Protein AF-A0A3D0WVC1-F1 (afdb_monomer_lite)

Radi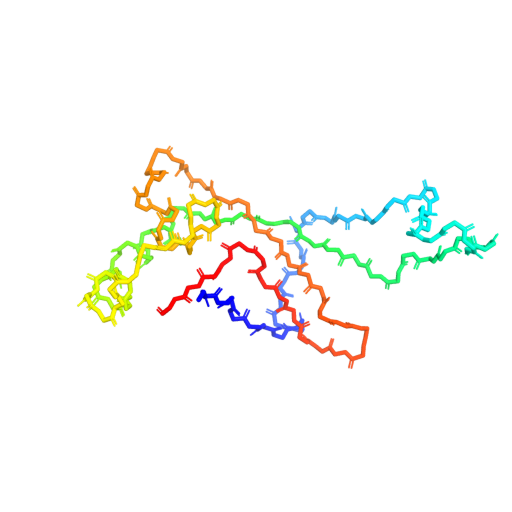us of gyration: 17.33 Å; chains: 1; bounding box: 42×29×49 Å

Structure (mmCIF, N/CA/C/O backbone):
data_AF-A0A3D0WVC1-F1
#
_entry.id   AF-A0A3D0WVC1-F1
#
loop_
_atom_site.group_PDB
_atom_site.id
_atom_site.type_symbol
_atom_site.label_atom_id
_atom_site.label_alt_id
_atom_site.label_comp_id
_atom_site.label_asym_id
_atom_site.label_entity_id
_atom_site.label_seq_id
_atom_site.pdbx_PDB_ins_code
_atom_site.Cartn_x
_atom_site.Cartn_y
_atom_site.Cartn_z
_atom_site.occupancy
_atom_site.B_iso_or_equiv
_atom_site.auth_seq_id
_atom_site.auth_comp_id
_atom_site.auth_asym_id
_atom_site.auth_atom_id
_atom_site.pdbx_PDB_model_num
ATOM 1 N N . THR A 1 1 ? 6.982 1.274 14.457 1.00 67.62 1 THR A N 1
ATOM 2 C CA . THR A 1 1 ? 6.136 1.758 13.341 1.00 67.62 1 THR A CA 1
ATOM 3 C C . THR A 1 1 ? 5.252 0.611 12.894 1.00 67.62 1 THR A C 1
ATOM 5 O O . THR A 1 1 ? 5.746 -0.503 12.822 1.00 67.62 1 THR A O 1
ATOM 8 N N . GLY A 1 2 ? 3.952 0.845 12.687 1.00 76.81 2 GLY A N 1
ATOM 9 C CA . GLY A 1 2 ? 3.019 -0.210 12.267 1.00 76.81 2 GLY A CA 1
ATOM 10 C C . GLY A 1 2 ? 3.137 -0.521 10.774 1.00 76.81 2 GLY A C 1
ATOM 11 O O . GLY A 1 2 ? 3.458 0.362 9.976 1.00 76.81 2 GLY A O 1
ATOM 12 N N . THR A 1 3 ? 2.853 -1.762 10.395 1.00 88.56 3 THR A N 1
ATOM 13 C CA . THR A 1 3 ? 2.804 -2.226 9.002 1.00 88.56 3 THR A CA 1
ATOM 14 C C . THR A 1 3 ? 1.399 -2.775 8.731 1.00 88.56 3 THR A C 1
ATOM 16 O O . THR A 1 3 ? 0.797 -3.334 9.647 1.00 88.56 3 THR A O 1
ATOM 19 N N . PRO A 1 4 ? 0.813 -2.580 7.539 1.00 92.50 4 PRO A N 1
ATOM 20 C CA . PRO A 1 4 ? -0.478 -3.167 7.223 1.00 92.50 4 PRO A CA 1
ATOM 21 C C . PRO A 1 4 ? -0.352 -4.686 7.089 1.00 92.50 4 PRO A C 1
ATOM 23 O O . PRO A 1 4 ? 0.725 -5.235 6.825 1.00 92.50 4 PRO A O 1
ATOM 26 N N . ALA A 1 5 ? -1.481 -5.370 7.237 1.00 92.81 5 ALA A N 1
ATOM 27 C CA . ALA A 1 5 ? -1.574 -6.773 6.874 1.00 92.81 5 ALA A CA 1
ATOM 28 C C . ALA A 1 5 ? -1.303 -6.964 5.371 1.00 92.81 5 ALA A C 1
ATOM 30 O O . ALA A 1 5 ? -1.578 -6.076 4.557 1.00 92.81 5 ALA A O 1
ATOM 31 N N . ARG A 1 6 ? -0.769 -8.136 5.019 1.00 97.19 6 ARG A N 1
ATOM 32 C CA . ARG A 1 6 ? -0.703 -8.608 3.633 1.00 97.19 6 ARG A CA 1
ATOM 33 C C . ARG A 1 6 ? -1.928 -9.473 3.389 1.00 97.19 6 ARG A C 1
ATOM 35 O O . ARG A 1 6 ? -2.363 -10.188 4.292 1.00 97.19 6 ARG A O 1
ATOM 42 N N . VAL A 1 7 ? -2.485 -9.390 2.190 1.00 97.81 7 VAL A N 1
ATOM 43 C CA . VAL A 1 7 ? -3.644 -10.190 1.778 1.00 97.81 7 VAL A CA 1
ATOM 44 C C . VAL A 1 7 ? -3.327 -10.943 0.494 1.00 97.81 7 VAL A C 1
ATOM 46 O O . VAL A 1 7 ? -2.438 -10.541 -0.255 1.00 97.81 7 VAL A O 1
ATOM 49 N N . LEU A 1 8 ? -4.051 -12.031 0.242 1.00 98.50 8 LEU A N 1
ATOM 50 C CA . LEU A 1 8 ? -3.893 -12.813 -0.981 1.00 98.50 8 LEU A CA 1
ATOM 51 C C . LEU A 1 8 ? -4.561 -12.093 -2.153 1.00 98.50 8 LEU A C 1
ATOM 53 O O . LEU A 1 8 ? -5.730 -11.717 -2.058 1.00 98.50 8 LEU A O 1
ATOM 57 N N . ARG A 1 9 ? -3.856 -11.951 -3.273 1.00 98.00 9 ARG A N 1
ATOM 58 C CA . ARG A 1 9 ? -4.353 -11.357 -4.519 1.00 98.00 9 ARG A CA 1
ATOM 59 C C . ARG A 1 9 ? -5.641 -12.030 -4.979 1.00 98.00 9 ARG A C 1
ATOM 61 O O . ARG A 1 9 ? -6.608 -11.335 -5.270 1.00 98.00 9 ARG A O 1
ATOM 68 N N . SER A 1 10 ? -5.682 -13.359 -4.966 1.00 98.00 10 SER A N 1
ATOM 69 C CA . SER A 1 10 ? -6.866 -14.167 -5.292 1.00 98.00 10 SER A CA 1
ATOM 70 C C . SER A 1 10 ? -8.092 -13.911 -4.406 1.00 98.00 10 SER A C 1
ATOM 72 O O . SER A 1 10 ? -9.205 -14.232 -4.811 1.00 98.00 10 SER A O 1
ATOM 74 N N . SER A 1 11 ? -7.922 -13.321 -3.218 1.00 98.12 11 SER A N 1
ATOM 75 C CA . SER A 1 11 ? -9.034 -12.980 -2.315 1.00 98.12 11 SER A CA 1
ATOM 76 C C . SER A 1 11 ? -9.626 -11.585 -2.548 1.00 98.12 11 SER A C 1
ATOM 78 O O . SER A 1 11 ? -10.598 -11.210 -1.891 1.00 98.12 11 SER A O 1
ATOM 80 N N . ILE A 1 12 ? -9.053 -10.800 -3.464 1.00 97.75 12 ILE A N 1
ATOM 81 C CA . ILE A 1 12 ? -9.489 -9.433 -3.754 1.00 97.75 12 ILE A CA 1
ATOM 82 C C . ILE A 1 12 ? -10.437 -9.442 -4.951 1.00 97.75 12 ILE A C 1
ATOM 84 O O . ILE A 1 12 ? -10.096 -9.935 -6.023 1.00 97.75 12 ILE A O 1
ATOM 88 N N . ASN A 1 13 ? -11.608 -8.822 -4.789 1.00 97.81 13 ASN A N 1
ATOM 89 C CA . ASN A 1 13 ? -12.417 -8.430 -5.935 1.00 97.81 13 ASN A CA 1
ATOM 90 C C . ASN A 1 13 ? -11.860 -7.124 -6.523 1.00 97.81 13 ASN A C 1
ATOM 92 O O . ASN A 1 13 ? -11.884 -6.087 -5.857 1.00 97.81 13 ASN A O 1
ATOM 96 N N . PHE A 1 14 ? -11.353 -7.187 -7.754 1.00 97.06 14 PHE A N 1
ATOM 97 C CA . PHE A 1 14 ? -10.804 -6.030 -8.464 1.00 97.06 14 PHE A CA 1
AT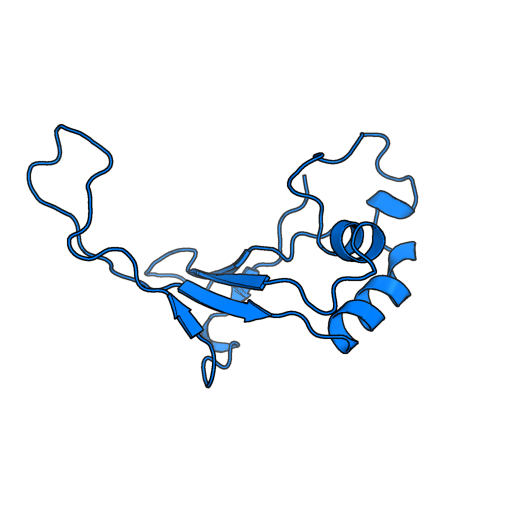OM 98 C C . PHE A 1 14 ? -11.864 -5.237 -9.243 1.00 97.06 14 PHE A C 1
ATOM 100 O O . PHE A 1 14 ? -11.567 -4.141 -9.724 1.00 97.06 14 PHE A O 1
ATOM 107 N N . ASP A 1 15 ? -13.096 -5.741 -9.337 1.00 97.06 15 ASP A N 1
ATOM 108 C CA . ASP A 1 15 ? -14.176 -5.076 -10.059 1.00 97.06 15 ASP A CA 1
ATOM 109 C C . ASP A 1 15 ? -14.495 -3.713 -9.438 1.00 97.06 15 ASP A C 1
ATOM 111 O O . ASP A 1 15 ? -14.747 -3.576 -8.239 1.00 97.06 15 ASP A O 1
ATOM 115 N N . GLY A 1 16 ? -14.486 -2.677 -10.278 1.00 93.19 16 GLY A N 1
ATOM 116 C CA . GLY A 1 16 ? -14.771 -1.303 -9.865 1.00 93.19 16 GLY A CA 1
ATOM 117 C C . GLY A 1 16 ? -13.638 -0.607 -9.103 1.00 93.19 16 GLY A C 1
ATOM 118 O O . GLY A 1 16 ? -13.805 0.553 -8.720 1.00 93.19 16 GLY A O 1
ATOM 119 N N . LEU A 1 17 ? -12.486 -1.257 -8.901 1.00 97.31 17 LEU A N 1
ATOM 120 C CA . LEU A 1 17 ? -11.302 -0.580 -8.378 1.00 97.31 17 LEU A CA 1
ATOM 121 C C . LEU A 1 17 ? -10.678 0.319 -9.446 1.00 97.31 17 LEU A C 1
ATOM 123 O O . LEU A 1 17 ? -10.613 -0.029 -10.625 1.00 97.31 17 LEU A O 1
ATOM 127 N N . GLN A 1 18 ? -10.172 1.479 -9.026 1.00 97.88 18 GLN A N 1
ATOM 128 C CA . GLN A 1 18 ? -9.455 2.364 -9.934 1.00 97.88 18 GLN A CA 1
ATOM 129 C C . GLN A 1 18 ? -8.047 1.812 -10.164 1.00 97.88 18 GLN A C 1
ATOM 131 O O . GLN A 1 18 ? -7.245 1.753 -9.233 1.00 97.88 18 GLN A O 1
ATOM 136 N N . VAL A 1 19 ? -7.731 1.445 -11.404 1.00 98.00 19 VAL A N 1
ATOM 137 C CA . VAL A 1 19 ? -6.379 1.019 -11.785 1.00 98.00 19 VAL A CA 1
ATOM 138 C C . VAL A 1 19 ? -5.448 2.231 -11.829 1.00 98.00 19 VAL A C 1
ATOM 140 O O . VAL A 1 19 ? -5.791 3.273 -12.391 1.00 98.00 19 VAL A O 1
ATOM 143 N N . GLN A 1 20 ? -4.261 2.088 -11.248 1.00 97.75 20 GLN A N 1
ATOM 144 C CA . GLN A 1 20 ? -3.177 3.056 -11.324 1.00 97.75 20 GLN A CA 1
ATOM 145 C C . GLN A 1 20 ? -2.001 2.436 -12.081 1.00 97.75 20 GLN A C 1
ATOM 147 O O . GLN A 1 20 ? -1.292 1.563 -11.573 1.00 97.75 20 GLN A O 1
ATOM 152 N N . HIS A 1 21 ? -1.814 2.898 -13.315 1.00 97.31 21 HIS A N 1
ATOM 153 C CA . HIS A 1 21 ? -0.666 2.543 -14.139 1.00 97.31 21 HIS A CA 1
ATOM 154 C C . HIS A 1 21 ? 0.561 3.362 -13.731 1.00 97.31 21 HIS A C 1
ATOM 156 O O . HIS A 1 21 ? 0.428 4.494 -13.266 1.00 97.31 21 HIS A O 1
ATOM 162 N N . GLY A 1 22 ? 1.747 2.777 -13.909 1.00 95.88 22 GLY A N 1
ATOM 163 C CA . GLY A 1 22 ? 2.991 3.542 -13.880 1.00 95.88 22 GLY A CA 1
ATOM 164 C C . GLY A 1 22 ? 3.136 4.415 -15.127 1.00 95.88 22 GLY A C 1
ATOM 165 O O . GLY A 1 22 ? 2.407 4.232 -16.105 1.00 95.88 22 GLY A O 1
ATOM 166 N N . ASP A 1 23 ? 4.101 5.329 -15.092 1.00 95.94 23 ASP A N 1
ATOM 167 C CA . ASP A 1 23 ? 4.366 6.259 -16.190 1.00 95.94 23 ASP A CA 1
ATOM 168 C C . ASP A 1 23 ? 4.788 5.534 -17.476 1.00 95.94 23 ASP A C 1
ATOM 170 O O . ASP A 1 23 ? 5.492 4.518 -17.433 1.00 95.94 23 ASP A O 1
ATOM 174 N N . ASP A 1 24 ? 4.368 6.081 -18.616 1.00 93.19 24 ASP A N 1
ATOM 175 C CA . ASP A 1 24 ? 4.759 5.632 -19.951 1.00 93.19 24 ASP A CA 1
ATOM 176 C C . ASP A 1 24 ? 5.165 6.855 -20.803 1.00 93.19 24 ASP A C 1
ATOM 178 O O . ASP A 1 24 ? 4.314 7.711 -21.069 1.00 93.19 24 ASP A O 1
ATOM 182 N N . PRO A 1 25 ? 6.449 6.992 -21.197 1.00 92.69 25 PRO A N 1
ATOM 183 C CA . PRO A 1 25 ? 7.545 6.042 -20.984 1.00 92.69 25 PRO A CA 1
ATOM 184 C C . PRO A 1 25 ? 8.034 5.989 -19.528 1.00 92.69 25 PRO A C 1
ATOM 186 O O . PRO A 1 25 ? 7.996 6.981 -18.802 1.00 92.69 25 PRO A O 1
ATOM 189 N N . VAL A 1 26 ? 8.560 4.830 -19.116 1.00 96.00 26 VAL A N 1
ATOM 190 C CA . VAL A 1 26 ? 9.179 4.660 -17.791 1.00 96.00 26 VAL A CA 1
ATOM 191 C C . VAL A 1 26 ? 10.425 5.537 -17.688 1.00 96.00 26 VAL A C 1
ATOM 193 O O . VAL A 1 26 ? 11.323 5.447 -18.524 1.00 96.00 26 VAL A O 1
ATOM 196 N N . VAL A 1 27 ? 10.522 6.338 -16.629 1.00 95.19 27 VAL A N 1
ATOM 197 C CA . VAL A 1 27 ? 11.728 7.118 -16.326 1.00 95.19 27 VAL A CA 1
ATOM 198 C C . VAL A 1 27 ? 12.659 6.278 -15.444 1.00 95.19 27 VAL A C 1
ATOM 200 O O . VAL A 1 27 ? 12.269 5.909 -14.332 1.00 95.19 27 VAL A O 1
ATOM 203 N N . PRO A 1 28 ? 13.881 5.940 -15.895 1.00 95.75 28 PRO A N 1
ATOM 204 C CA . PRO A 1 28 ? 14.834 5.234 -15.052 1.00 95.75 28 PRO A CA 1
ATOM 205 C C . PRO A 1 28 ? 15.251 6.061 -13.837 1.00 95.75 28 PRO A C 1
ATOM 207 O O . PRO A 1 28 ? 15.432 7.272 -13.923 1.00 95.75 28 PRO A O 1
ATOM 210 N N . PHE A 1 29 ? 15.482 5.386 -12.711 1.00 96.19 29 PHE A N 1
ATOM 211 C CA . PHE A 1 29 ? 16.023 6.032 -11.512 1.00 96.19 29 PHE A CA 1
ATOM 212 C C . PHE A 1 29 ? 17.509 6.403 -11.643 1.00 96.19 29 PHE A C 1
ATOM 214 O O . PHE A 1 29 ? 17.948 7.370 -11.026 1.00 96.19 29 PHE A O 1
ATOM 221 N N . SER A 1 30 ? 18.292 5.624 -12.399 1.00 96.81 30 SER A N 1
ATOM 222 C CA . SER A 1 30 ? 19.733 5.838 -12.578 1.00 96.81 30 SER A CA 1
ATOM 223 C C . SER A 1 30 ? 20.036 6.503 -13.919 1.00 96.81 30 SER A C 1
ATOM 225 O O . SER A 1 30 ? 19.487 6.099 -14.944 1.00 96.81 30 SER A O 1
ATOM 227 N N . TYR A 1 31 ? 20.979 7.450 -13.914 1.00 96.19 31 TYR A N 1
ATOM 228 C CA . TYR A 1 31 ? 21.506 8.093 -15.124 1.00 96.19 31 TYR A CA 1
ATOM 229 C C . TYR A 1 31 ? 22.230 7.118 -16.067 1.00 96.19 31 TYR A C 1
ATOM 231 O O . TYR A 1 31 ? 22.294 7.371 -17.266 1.00 96.19 31 TYR A O 1
ATOM 239 N N . ASP A 1 32 ? 22.723 5.988 -15.550 1.00 97.31 32 ASP A N 1
ATOM 240 C CA . ASP A 1 32 ? 23.459 4.986 -16.335 1.00 97.31 32 ASP A CA 1
ATOM 241 C C . ASP A 1 32 ? 22.535 3.970 -17.029 1.00 97.31 32 ASP A C 1
ATOM 243 O O . ASP A 1 32 ? 22.984 3.105 -17.784 1.00 97.31 32 ASP A O 1
ATOM 247 N N . THR A 1 33 ? 21.225 4.029 -16.771 1.00 96.62 33 THR A N 1
ATOM 248 C CA . THR A 1 33 ? 20.261 3.123 -17.404 1.00 96.62 33 THR A CA 1
ATOM 249 C C . THR A 1 33 ? 19.949 3.599 -18.819 1.00 96.62 33 THR A C 1
ATOM 251 O O . THR A 1 33 ? 19.152 4.509 -19.022 1.00 96.62 33 THR A O 1
ATOM 254 N N . LEU A 1 34 ? 20.571 2.952 -19.805 1.00 93.88 34 LEU A N 1
ATOM 255 C CA . LEU A 1 34 ? 20.477 3.341 -21.218 1.00 93.88 34 LEU A CA 1
ATOM 256 C C . LEU A 1 34 ? 19.129 3.008 -21.873 1.00 93.88 34 LEU A C 1
ATOM 258 O O . LEU A 1 34 ? 18.769 3.616 -22.877 1.00 93.88 34 LEU A O 1
ATOM 262 N N . GLN A 1 35 ? 18.401 2.025 -21.341 1.00 93.94 35 GLN A N 1
ATOM 263 C CA . GLN A 1 35 ? 17.100 1.607 -21.863 1.00 93.94 35 GLN A CA 1
ATOM 264 C C . GLN A 1 35 ? 16.052 1.651 -20.748 1.00 93.94 35 GLN A C 1
ATOM 266 O O . GLN A 1 35 ? 16.246 0.996 -19.720 1.00 93.94 35 GLN A O 1
ATOM 271 N N . PRO A 1 36 ? 14.943 2.388 -20.934 1.00 92.44 36 PRO A N 1
ATOM 272 C CA . PRO A 1 36 ? 13.820 2.369 -20.013 1.00 92.44 36 PRO A CA 1
ATOM 273 C C . PRO A 1 36 ? 13.328 0.959 -19.705 1.00 92.44 36 PRO A C 1
ATOM 275 O O . PRO A 1 36 ? 13.216 0.106 -20.587 1.00 92.44 36 PRO A O 1
ATOM 278 N N . GLY A 1 37 ? 12.998 0.732 -18.435 1.00 93.50 37 GLY A N 1
ATOM 279 C CA . GLY A 1 37 ? 12.283 -0.470 -18.032 1.00 93.50 37 GLY A CA 1
ATOM 280 C C . GLY A 1 37 ? 10.852 -0.491 -18.578 1.00 93.50 37 GLY A C 1
ATOM 281 O O . GLY A 1 37 ? 10.392 0.425 -19.256 1.00 93.50 37 GLY A O 1
ATOM 282 N N . ARG A 1 38 ? 10.111 -1.542 -18.227 1.00 95.06 38 ARG A N 1
ATOM 283 C CA . ARG A 1 38 ? 8.681 -1.660 -18.524 1.00 95.06 38 ARG A CA 1
ATOM 284 C C . ARG A 1 38 ? 7.900 -1.858 -17.234 1.00 95.06 38 ARG A C 1
ATOM 286 O O . ARG A 1 38 ? 8.304 -2.656 -16.389 1.00 95.06 38 ARG A O 1
ATOM 293 N N . ASN A 1 39 ? 6.743 -1.212 -17.122 1.00 95.50 39 ASN A N 1
ATOM 294 C CA . ASN A 1 39 ? 5.790 -1.486 -16.049 1.00 95.50 39 ASN A CA 1
ATOM 295 C C . ASN A 1 39 ? 5.231 -2.912 -16.201 1.00 95.50 39 ASN A C 1
ATOM 297 O O . ASN A 1 39 ? 4.583 -3.232 -17.199 1.00 95.50 39 ASN A O 1
ATOM 301 N N . ARG A 1 40 ? 5.516 -3.788 -15.227 1.00 96.06 40 ARG A N 1
ATOM 302 C CA . ARG A 1 40 ? 5.113 -5.214 -15.233 1.00 96.06 40 ARG A CA 1
ATOM 303 C C . ARG A 1 40 ? 3.916 -5.523 -14.333 1.00 96.06 40 ARG A C 1
ATOM 305 O O . ARG A 1 40 ? 3.410 -6.638 -14.365 1.00 96.06 40 ARG A O 1
ATOM 312 N N . ALA A 1 41 ? 3.479 -4.556 -13.537 1.00 96.50 41 ALA A N 1
ATOM 313 C CA . ALA A 1 41 ? 2.333 -4.670 -12.651 1.00 96.50 41 ALA A CA 1
ATOM 314 C C . ALA A 1 41 ? 1.651 -3.305 -12.500 1.00 96.50 41 ALA A C 1
ATOM 316 O O . ALA A 1 41 ? 2.218 -2.277 -12.872 1.00 96.50 41 ALA A O 1
ATOM 317 N N . VAL A 1 42 ? 0.436 -3.317 -11.958 1.00 97.62 42 VAL A N 1
ATOM 318 C CA . VAL A 1 42 ? -0.356 -2.118 -11.667 1.00 97.62 42 VAL A CA 1
ATOM 319 C C . VAL A 1 42 ? -0.757 -2.114 -10.200 1.00 97.62 42 VAL A C 1
ATOM 321 O O . VAL A 1 42 ? -0.901 -3.177 -9.586 1.00 97.62 42 VAL A O 1
ATOM 324 N N . CYS A 1 43 ? -0.953 -0.919 -9.660 1.00 98.19 43 CYS A N 1
ATOM 325 C CA . CYS A 1 43 ? -1.563 -0.729 -8.354 1.00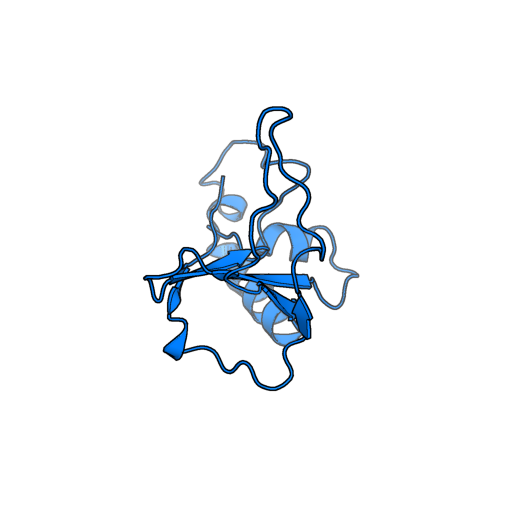 98.19 43 CYS A CA 1
ATOM 326 C C . CYS A 1 43 ? -3.057 -0.456 -8.526 1.00 98.19 43 CYS A C 1
ATOM 328 O O . CYS A 1 43 ? -3.520 -0.075 -9.604 1.00 98.19 43 CYS A O 1
ATOM 330 N N . TYR A 1 44 ? -3.813 -0.623 -7.449 1.00 98.44 44 TYR A N 1
ATOM 331 C CA . TYR A 1 44 ? -5.234 -0.291 -7.425 1.00 98.44 44 TYR A CA 1
ATOM 332 C C . TYR A 1 44 ? -5.507 0.702 -6.310 1.00 98.44 44 TYR A C 1
ATOM 334 O O . TYR A 1 44 ? -4.933 0.598 -5.227 1.00 98.44 44 TYR A O 1
ATOM 342 N N . VAL A 1 45 ? -6.407 1.645 -6.561 1.00 97.75 45 VAL A N 1
ATOM 343 C CA . VAL A 1 45 ? -6.839 2.639 -5.584 1.00 97.75 45 VAL A CA 1
ATOM 344 C C . VAL A 1 45 ? -8.257 2.319 -5.143 1.00 97.75 45 VAL A C 1
ATOM 346 O O . VAL A 1 45 ? -9.157 2.089 -5.953 1.00 97.75 45 VAL A O 1
ATOM 349 N N . THR A 1 46 ? -8.456 2.335 -3.832 1.00 96.69 46 THR A N 1
ATOM 350 C CA . THR A 1 46 ? -9.766 2.208 -3.203 1.00 96.69 46 THR A CA 1
ATOM 351 C C . THR A 1 46 ? -9.870 3.136 -1.996 1.00 96.69 46 THR A C 1
ATOM 353 O O . THR A 1 46 ? -8.976 3.939 -1.721 1.00 96.69 46 THR A O 1
ATOM 356 N N . TRP A 1 47 ? -10.992 3.078 -1.289 1.00 96.88 47 TRP A N 1
ATOM 357 C CA . TRP A 1 47 ? -11.302 3.984 -0.193 1.00 96.88 47 TRP A CA 1
ATOM 358 C C . TRP A 1 47 ? -11.900 3.229 0.984 1.00 96.88 47 TRP A C 1
ATOM 360 O O . TRP A 1 47 ? -12.708 2.319 0.809 1.00 96.88 47 TRP A O 1
ATOM 370 N N . THR A 1 48 ? -11.574 3.667 2.199 1.00 97.00 48 THR A N 1
ATOM 371 C CA . THR A 1 48 ? -12.371 3.290 3.373 1.00 97.00 48 THR A CA 1
ATOM 372 C C . THR A 1 48 ? -13.784 3.866 3.262 1.00 97.00 48 THR A C 1
ATOM 374 O O . THR A 1 48 ? -14.027 4.832 2.535 1.00 97.00 48 THR A O 1
ATOM 377 N N . ASN A 1 49 ? -14.712 3.346 4.059 1.00 96.06 49 ASN A N 1
ATOM 378 C CA . ASN A 1 49 ? -16.057 3.903 4.194 1.00 96.06 49 ASN A CA 1
ATOM 379 C C . ASN A 1 49 ? -16.413 4.148 5.674 1.00 96.06 49 ASN A C 1
ATOM 381 O O . ASN A 1 49 ? -15.608 3.891 6.576 1.00 96.06 49 ASN A O 1
ATOM 385 N N . GLU A 1 50 ? -17.618 4.667 5.920 1.00 96.31 50 GLU A N 1
ATOM 386 C CA . GLU A 1 50 ? -18.111 4.947 7.277 1.00 96.31 50 GLU A CA 1
ATOM 387 C C . GLU A 1 50 ? -18.174 3.684 8.145 1.00 96.31 50 GLU A C 1
ATOM 389 O O . GLU A 1 50 ? -17.901 3.738 9.342 1.00 96.31 50 GLU A O 1
ATOM 394 N N . GLU A 1 51 ? -18.457 2.527 7.542 1.00 97.38 51 GLU A N 1
ATOM 395 C CA . GLU A 1 51 ? -18.481 1.252 8.253 1.00 97.38 51 GLU A CA 1
ATOM 396 C C . GLU A 1 51 ? -17.076 0.842 8.714 1.00 97.38 51 GLU A C 1
ATOM 398 O O . GLU A 1 51 ? -16.881 0.509 9.884 1.00 97.38 51 GLU A O 1
ATOM 403 N N . THR A 1 52 ? -16.060 0.971 7.852 1.00 96.62 52 THR A N 1
ATOM 404 C CA . THR A 1 52 ? -14.651 0.776 8.228 1.00 96.62 52 THR A CA 1
ATOM 405 C C . THR A 1 52 ? -14.271 1.674 9.404 1.00 96.62 52 THR A C 1
ATOM 407 O O . THR A 1 52 ? -13.697 1.209 10.390 1.00 96.62 52 THR A O 1
ATOM 410 N N . LYS A 1 53 ? -14.624 2.963 9.330 1.00 95.75 53 LYS A N 1
ATOM 411 C CA . LYS A 1 53 ? -14.356 3.939 10.392 1.00 95.75 53 LYS A CA 1
ATOM 412 C C . LYS A 1 53 ? -15.044 3.550 11.697 1.00 95.75 53 LYS A C 1
ATOM 414 O O . LYS A 1 53 ? -14.400 3.551 12.744 1.00 95.75 53 LYS A O 1
ATOM 419 N N . ARG A 1 54 ? -16.319 3.161 11.645 1.00 96.12 54 ARG A N 1
ATOM 420 C CA . ARG A 1 54 ? -17.093 2.711 12.809 1.00 96.12 54 ARG A CA 1
ATOM 421 C C . ARG A 1 54 ? -16.452 1.495 13.478 1.00 96.12 54 ARG A C 1
ATOM 423 O O . ARG A 1 54 ? -16.302 1.492 14.699 1.00 96.12 54 ARG A O 1
ATOM 430 N N . ILE A 1 55 ? -16.051 0.489 12.698 1.00 96.50 55 ILE A N 1
ATOM 431 C CA . ILE A 1 55 ? -15.391 -0.727 13.199 1.00 96.50 55 ILE A CA 1
ATOM 432 C C . ILE A 1 55 ? -14.080 -0.377 13.908 1.00 96.50 55 ILE A C 1
ATOM 434 O O . ILE A 1 55 ? -13.855 -0.838 15.030 1.00 96.50 55 ILE A O 1
ATOM 438 N N . ILE A 1 56 ? -13.244 0.461 13.290 1.00 94.38 56 ILE A N 1
ATOM 439 C CA . ILE A 1 56 ? -11.961 0.890 13.861 1.00 94.38 56 ILE A CA 1
ATOM 440 C C . ILE A 1 56 ? -12.183 1.659 15.167 1.00 94.38 56 ILE A C 1
ATOM 442 O O . ILE A 1 56 ? -11.611 1.295 16.193 1.00 94.38 56 ILE A O 1
ATOM 446 N N . LEU A 1 57 ? -13.058 2.671 15.164 1.00 93.12 57 LEU A N 1
ATOM 447 C CA . LEU A 1 57 ? -13.329 3.499 16.344 1.00 93.12 57 LEU A CA 1
ATOM 448 C C . LEU A 1 57 ? -13.875 2.673 17.520 1.00 93.12 57 LEU A C 1
ATOM 450 O O . LEU A 1 57 ? -13.473 2.888 18.663 1.00 93.12 57 LEU A O 1
ATOM 454 N N . ARG A 1 58 ? -14.730 1.677 17.251 1.00 95.88 58 ARG A N 1
ATOM 455 C CA . ARG A 1 58 ? -15.267 0.766 18.278 1.00 95.88 58 ARG A CA 1
ATOM 456 C C . ARG A 1 58 ? -14.183 -0.087 18.944 1.00 95.88 58 ARG A C 1
ATOM 458 O O . ARG A 1 58 ? -14.325 -0.459 20.106 1.00 95.88 58 ARG A O 1
ATOM 465 N N . ASN A 1 59 ? -13.108 -0.393 18.221 1.00 94.44 59 ASN A N 1
ATOM 466 C CA . ASN A 1 59 ? -12.025 -1.266 18.673 1.00 94.44 59 ASN A CA 1
ATOM 467 C C . ASN A 1 59 ? -10.757 -0.505 19.094 1.00 94.44 59 ASN A C 1
ATOM 469 O O . ASN A 1 59 ? -9.746 -1.145 19.366 1.00 94.44 59 ASN A O 1
ATOM 473 N N . LEU A 1 60 ? -10.796 0.830 19.212 1.00 90.00 60 LEU A N 1
ATOM 474 C CA . LEU A 1 60 ? -9.629 1.635 19.615 1.00 90.00 60 LEU A CA 1
ATOM 475 C C . LEU A 1 60 ? -8.981 1.155 20.917 1.00 90.00 60 LEU A C 1
ATOM 477 O O . LEU A 1 60 ? -7.761 1.152 21.031 1.00 90.00 60 LEU A O 1
ATOM 481 N N . HIS A 1 61 ? -9.791 0.680 21.862 1.00 87.69 61 HIS A N 1
ATOM 482 C CA . HIS A 1 61 ? -9.350 0.129 23.145 1.00 87.69 61 HIS A CA 1
ATOM 483 C C . HIS A 1 61 ? -8.490 -1.144 23.035 1.00 87.69 61 HIS A C 1
ATOM 485 O O . HIS A 1 61 ? -8.007 -1.630 24.049 1.00 87.69 61 HIS A O 1
ATOM 491 N N . ARG A 1 62 ? -8.330 -1.723 21.840 1.00 86.56 62 ARG A N 1
ATOM 492 C CA . ARG A 1 62 ? -7.460 -2.883 21.587 1.00 86.56 62 ARG A CA 1
ATOM 493 C C . ARG A 1 62 ? -6.109 -2.487 20.998 1.00 86.56 62 ARG A C 1
ATOM 495 O O . ARG A 1 62 ? -5.185 -3.290 21.038 1.00 86.56 62 ARG A O 1
ATOM 502 N N . SER A 1 63 ? -5.996 -1.276 20.454 1.00 81.81 63 SER A N 1
ATOM 503 C CA . SER A 1 63 ? -4.771 -0.801 19.815 1.00 81.81 63 SER A CA 1
ATOM 504 C C . SER A 1 63 ? -3.719 -0.467 20.865 1.00 81.81 63 SER A C 1
ATOM 506 O O . SER A 1 63 ? -3.969 0.335 21.768 1.00 81.81 63 SER A O 1
ATOM 508 N N . GLN A 1 64 ? -2.515 -1.023 20.712 1.00 74.38 64 GLN A N 1
ATOM 509 C CA . GLN A 1 64 ? -1.397 -0.784 21.635 1.00 74.38 64 GLN A CA 1
ATOM 510 C C . GLN A 1 64 ? -0.998 0.696 21.731 1.00 74.38 64 GLN A C 1
ATOM 512 O O . GLN A 1 64 ? -0.489 1.140 22.762 1.00 74.38 64 GLN A O 1
ATOM 517 N N . LEU A 1 65 ? -1.271 1.472 20.677 1.00 71.62 65 LEU A N 1
ATOM 518 C CA . LEU A 1 65 ? -1.068 2.922 20.651 1.00 71.62 65 LEU A CA 1
ATOM 519 C C . LEU A 1 65 ? -2.008 3.677 21.599 1.00 71.62 65 LEU A C 1
ATOM 521 O O . LEU A 1 65 ? -1.659 4.759 22.060 1.00 71.62 65 LEU A O 1
ATOM 525 N N . TYR A 1 66 ? -3.189 3.126 21.886 1.00 72.06 66 TYR A N 1
ATOM 526 C CA . TYR A 1 66 ? -4.220 3.768 22.706 1.00 72.06 66 TYR A CA 1
ATOM 527 C C . TYR A 1 66 ? -4.381 3.133 24.089 1.00 72.06 66 TYR A C 1
ATOM 529 O O . TYR A 1 66 ? -4.919 3.775 24.987 1.00 72.06 66 TYR A O 1
ATOM 537 N N . THR A 1 67 ? -3.889 1.909 24.294 1.00 67.38 67 THR A N 1
ATOM 538 C CA . THR A 1 67 ? -3.895 1.226 25.600 1.00 67.38 67 THR A CA 1
ATOM 539 C C . THR A 1 67 ? -2.674 1.537 26.468 1.00 67.38 67 THR A C 1
ATOM 541 O O . THR A 1 67 ? -2.555 0.999 27.565 1.00 67.38 67 THR A O 1
ATOM 544 N N . GLY A 1 68 ? -1.767 2.405 26.009 1.00 62.62 68 GLY A N 1
ATOM 545 C CA . GLY A 1 68 ? -0.574 2.803 26.765 1.00 62.62 68 GLY A CA 1
ATOM 546 C C . GLY A 1 68 ? 0.584 1.800 26.711 1.00 62.62 68 GLY A C 1
ATOM 547 O O . GLY A 1 68 ? 1.569 1.980 27.420 1.00 62.62 68 GLY A O 1
ATOM 548 N N . GLY A 1 69 ? 0.504 0.770 25.857 1.00 60.34 69 GLY A N 1
ATOM 549 C CA . GLY A 1 69 ? 1.591 -0.197 25.647 1.00 60.34 69 GLY A CA 1
ATOM 550 C C . GLY A 1 69 ? 2.796 0.375 24.888 1.00 60.34 69 GLY A C 1
ATOM 551 O O . GLY A 1 69 ? 3.878 -0.206 24.919 1.00 60.34 69 GLY A O 1
ATOM 552 N N . ILE A 1 70 ? 2.630 1.523 24.224 1.00 61.84 70 ILE A N 1
ATOM 553 C CA . ILE A 1 70 ? 3.681 2.222 23.478 1.00 61.84 70 ILE A CA 1
ATOM 554 C C . ILE A 1 70 ? 3.822 3.641 24.042 1.00 61.84 70 ILE A C 1
ATOM 556 O O . ILE A 1 70 ? 2.913 4.457 23.925 1.00 61.84 70 ILE A O 1
ATOM 560 N N . THR A 1 71 ? 4.980 3.952 24.628 1.00 55.81 71 THR A N 1
ATOM 561 C CA . THR A 1 71 ? 5.290 5.252 25.262 1.00 55.81 71 THR A CA 1
ATOM 562 C C . THR A 1 71 ? 5.985 6.255 24.328 1.00 55.81 71 THR A C 1
ATOM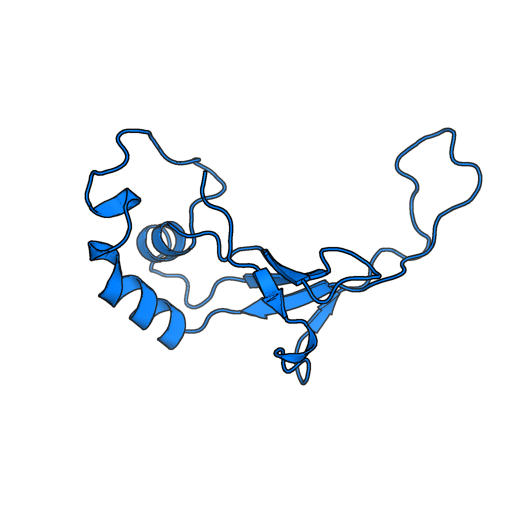 564 O O . THR A 1 71 ? 6.407 7.326 24.760 1.00 55.81 71 THR A O 1
ATOM 567 N N . GLY A 1 72 ? 6.101 5.942 23.034 1.00 61.50 72 GLY A N 1
ATOM 568 C CA . GLY A 1 72 ? 6.729 6.805 22.029 1.00 61.50 72 GLY A CA 1
ATOM 569 C C . GLY A 1 72 ? 5.728 7.658 21.245 1.00 61.50 72 GLY A C 1
ATOM 570 O O . GLY A 1 72 ? 4.651 7.190 20.880 1.00 61.50 72 GLY A O 1
ATOM 571 N N . ILE A 1 73 ? 6.109 8.898 20.913 1.00 62.09 73 ILE A N 1
ATOM 572 C CA . ILE A 1 73 ? 5.339 9.744 19.989 1.00 62.09 73 ILE A CA 1
ATOM 573 C C . ILE A 1 73 ? 5.349 9.068 18.612 1.00 62.09 73 ILE A C 1
ATOM 575 O O . ILE A 1 73 ? 6.397 8.949 17.976 1.00 62.09 73 ILE A O 1
ATOM 579 N N . GLY A 1 74 ? 4.181 8.612 18.154 1.00 61.38 74 GLY A N 1
ATOM 580 C CA . GLY A 1 74 ? 4.026 8.021 16.826 1.00 61.38 74 GLY A CA 1
ATOM 581 C C . GLY A 1 74 ? 4.471 8.974 15.702 1.00 61.38 74 GLY A C 1
ATOM 582 O O . GLY A 1 74 ? 4.523 10.193 15.891 1.00 61.38 74 GLY A O 1
ATOM 583 N N . PRO A 1 75 ? 4.794 8.453 14.505 1.00 63.53 75 PRO A N 1
ATOM 584 C CA . PRO A 1 75 ? 5.226 9.277 13.379 1.00 63.53 75 PRO A CA 1
ATOM 585 C C . PRO A 1 75 ? 4.210 10.390 13.076 1.00 63.53 75 PRO A C 1
ATOM 587 O O . PRO A 1 75 ? 3.033 10.130 12.831 1.00 63.53 75 PRO A O 1
ATOM 590 N N . ARG A 1 76 ? 4.680 11.648 13.053 1.00 63.25 76 ARG A N 1
ATOM 591 C CA . ARG A 1 76 ? 3.829 12.844 12.869 1.00 63.25 76 ARG A CA 1
ATOM 592 C C . ARG A 1 76 ? 3.022 12.839 11.565 1.00 63.25 76 ARG A C 1
ATOM 594 O O . ARG A 1 76 ? 1.930 13.415 11.543 1.00 63.25 76 ARG A O 1
ATOM 601 N N . TYR A 1 77 ? 3.567 12.220 10.513 1.00 62.41 77 TYR A N 1
ATOM 602 C CA . TYR A 1 77 ? 3.109 12.369 9.124 1.00 62.41 77 TYR A CA 1
ATOM 603 C C . TYR A 1 77 ? 2.536 11.090 8.495 1.00 62.41 77 TYR A C 1
ATOM 605 O O . TYR A 1 77 ? 1.703 11.188 7.601 1.00 62.41 77 TYR A O 1
ATOM 613 N N . CYS A 1 78 ? 2.904 9.903 8.992 1.00 62.78 78 CYS A N 1
ATOM 614 C CA . CYS A 1 78 ? 2.323 8.621 8.566 1.00 62.78 78 CYS A CA 1
ATOM 615 C C . CYS A 1 78 ? 1.714 7.860 9.758 1.00 62.78 78 CYS A C 1
ATOM 617 O O . CYS A 1 78 ? 2.236 6.816 10.152 1.00 62.78 78 CYS A O 1
ATOM 619 N N . PRO A 1 79 ? 0.639 8.393 10.370 1.00 75.00 79 PRO A N 1
ATOM 620 C CA . PRO A 1 79 ? -0.052 7.709 11.456 1.00 75.00 79 PRO A CA 1
ATOM 621 C C . PRO A 1 79 ? -0.715 6.415 10.969 1.00 75.00 79 PRO A C 1
ATOM 623 O O . PRO A 1 79 ? -1.095 6.308 9.797 1.00 75.00 79 PRO A O 1
ATOM 626 N N . SER A 1 80 ? -0.888 5.460 11.885 1.00 89.44 80 SER A N 1
ATOM 627 C CA . SER A 1 80 ? -1.711 4.272 11.652 1.00 89.44 80 SER A CA 1
ATOM 628 C C . SER A 1 80 ? -3.150 4.658 11.307 1.00 89.44 80 SER A C 1
ATOM 630 O O . SER A 1 80 ? -3.588 5.788 11.560 1.00 89.44 80 SER A O 1
ATOM 632 N N . ILE A 1 81 ? -3.894 3.741 10.690 1.00 92.38 81 ILE A N 1
ATOM 633 C CA . ILE A 1 81 ? -5.255 4.004 10.231 1.00 92.38 81 ILE A CA 1
ATOM 634 C C . ILE A 1 81 ? -6.157 4.412 11.397 1.00 92.38 81 ILE A C 1
ATOM 636 O O . ILE A 1 81 ? -6.894 5.389 11.276 1.00 92.38 81 ILE A O 1
ATOM 640 N N . GLU A 1 82 ? -6.030 3.774 12.560 1.00 91.62 82 GLU A N 1
ATOM 641 C CA . GLU A 1 82 ? -6.764 4.148 13.767 1.00 91.62 82 GLU A CA 1
ATOM 642 C C . GLU A 1 82 ? -6.442 5.574 14.234 1.00 91.62 82 GLU A C 1
ATOM 644 O O . GLU A 1 82 ? -7.350 6.343 14.556 1.00 91.62 82 GLU A O 1
ATOM 649 N N . THR A 1 83 ? -5.178 5.995 14.150 1.00 89.69 83 THR A N 1
ATOM 650 C CA . THR A 1 83 ? -4.789 7.372 14.465 1.00 89.69 83 THR A CA 1
ATOM 651 C C . THR A 1 83 ? -5.274 8.375 13.423 1.00 89.69 83 THR A C 1
ATOM 653 O O . THR A 1 83 ? -5.676 9.482 13.796 1.00 89.69 83 THR A O 1
ATOM 656 N N . LYS A 1 84 ? -5.317 8.014 12.133 1.00 90.94 84 LYS A N 1
ATOM 657 C CA . LYS A 1 84 ? -5.938 8.855 11.092 1.00 90.94 84 LYS A CA 1
ATOM 658 C C . LYS A 1 84 ? -7.419 9.090 11.382 1.00 90.94 84 LYS A C 1
ATOM 660 O O . LYS A 1 84 ? -7.857 10.235 11.295 1.00 90.94 84 LYS A O 1
ATOM 665 N N . MET A 1 85 ? -8.155 8.047 11.775 1.00 92.12 85 MET A N 1
ATOM 666 C CA . MET A 1 85 ? -9.592 8.137 12.066 1.00 92.12 85 MET A CA 1
ATOM 667 C C . MET A 1 85 ? -9.896 9.066 13.247 1.00 92.12 85 MET A C 1
ATOM 669 O O . MET A 1 85 ? -10.876 9.807 13.202 1.00 92.12 85 MET A O 1
ATOM 673 N N . VAL A 1 86 ? -9.047 9.064 14.282 1.00 90.62 86 VAL A N 1
ATOM 674 C CA . VAL A 1 86 ? -9.189 9.958 15.445 1.00 90.62 86 VAL A CA 1
ATOM 675 C C . VAL A 1 86 ? -8.779 11.391 15.101 1.00 90.62 86 VAL A C 1
ATOM 677 O O . VAL A 1 86 ? -9.517 12.336 15.378 1.00 90.62 86 VAL A O 1
ATOM 680 N N . ARG A 1 87 ? -7.608 11.571 14.478 1.00 89.62 87 ARG A N 1
ATOM 681 C CA . ARG A 1 87 ? -7.037 12.900 14.206 1.00 89.62 87 ARG A CA 1
ATOM 682 C C . ARG A 1 87 ? -7.806 13.666 13.134 1.00 89.62 87 ARG A C 1
ATOM 684 O O . ARG A 1 87 ? -7.920 14.883 13.220 1.00 89.62 87 ARG A O 1
ATOM 691 N N . PHE A 1 88 ? -8.324 12.965 12.131 1.00 91.88 88 PHE A N 1
ATOM 692 C CA . PHE A 1 88 ? -9.030 13.548 10.992 1.00 91.88 88 PHE A CA 1
ATOM 693 C C . PHE A 1 88 ? -10.497 13.114 10.970 1.00 91.88 88 PHE A C 1
ATOM 695 O O . PHE A 1 88 ? -11.019 12.699 9.937 1.00 91.88 88 PHE A O 1
ATOM 702 N N . LYS A 1 89 ? -11.169 13.234 12.119 1.00 91.69 89 LYS A N 1
ATOM 703 C CA . LYS A 1 89 ? -12.559 12.800 12.322 1.00 91.69 89 LYS A CA 1
ATOM 704 C C . LYS A 1 89 ? -13.563 13.370 11.312 1.00 91.69 89 LYS A C 1
ATOM 706 O O . LYS A 1 89 ? -14.556 12.708 11.031 1.00 91.69 89 LYS A O 1
ATOM 711 N N . ASP A 1 90 ? -13.300 14.541 10.733 1.00 93.50 90 ASP A N 1
ATOM 712 C CA . ASP A 1 90 ? -14.198 15.186 9.764 1.00 93.50 90 ASP A CA 1
ATOM 713 C C . ASP A 1 90 ? -14.074 14.594 8.347 1.00 93.50 90 ASP A C 1
ATOM 715 O O . ASP A 1 90 ? -14.887 14.870 7.463 1.00 93.50 90 ASP A O 1
ATOM 719 N N . LYS A 1 91 ? -13.058 13.756 8.095 1.00 92.94 91 LYS A N 1
ATOM 720 C CA . LYS A 1 91 ? -12.917 13.036 6.826 1.00 92.94 91 LYS A CA 1
ATOM 721 C C . LYS A 1 91 ? -13.872 11.838 6.806 1.00 92.94 91 LYS A C 1
ATOM 723 O O . LYS A 1 91 ? -13.888 11.016 7.724 1.00 92.94 91 LYS A O 1
ATOM 728 N N . LYS A 1 92 ? -14.654 11.745 5.725 1.00 92.56 92 LYS A N 1
ATOM 729 C CA . LYS A 1 92 ? -15.601 10.641 5.465 1.00 92.56 92 LYS A CA 1
ATOM 730 C C . LYS A 1 92 ? -14.906 9.346 5.032 1.00 92.56 92 LYS A C 1
ATOM 732 O O . LYS A 1 92 ? -15.389 8.248 5.274 1.00 92.56 92 LYS A O 1
ATOM 737 N N . ARG A 1 93 ? -13.765 9.476 4.351 1.00 95.62 93 ARG A N 1
ATOM 738 C CA . ARG A 1 93 ? -12.994 8.356 3.802 1.00 95.62 93 ARG A CA 1
ATOM 739 C C . ARG A 1 93 ? -11.518 8.698 3.677 1.00 95.62 93 ARG A C 1
ATOM 741 O O . ARG A 1 93 ? -11.163 9.871 3.549 1.00 95.62 93 ARG A O 1
ATOM 748 N N . HIS A 1 94 ? -10.687 7.664 3.657 1.00 95.25 94 HIS A N 1
ATOM 749 C CA . HIS A 1 94 ? -9.256 7.744 3.401 1.00 95.25 94 HIS A CA 1
ATOM 750 C C . HIS A 1 94 ? -8.902 6.875 2.187 1.00 95.25 94 HIS A C 1
ATOM 752 O O . HIS A 1 94 ? -9.468 5.786 2.056 1.00 95.25 94 HIS A O 1
ATOM 758 N N . PRO A 1 95 ? -8.014 7.349 1.296 1.00 94.88 95 PRO A N 1
ATOM 759 C CA . PRO A 1 95 ? -7.551 6.555 0.168 1.00 94.88 95 PRO A CA 1
ATOM 760 C C . PRO A 1 95 ? -6.647 5.423 0.653 1.00 94.88 95 PRO A C 1
ATOM 762 O O . PRO A 1 95 ? -5.923 5.580 1.642 1.00 94.88 95 PRO A O 1
ATOM 765 N N . LEU A 1 96 ? -6.693 4.314 -0.073 1.00 94.88 96 LEU A N 1
ATO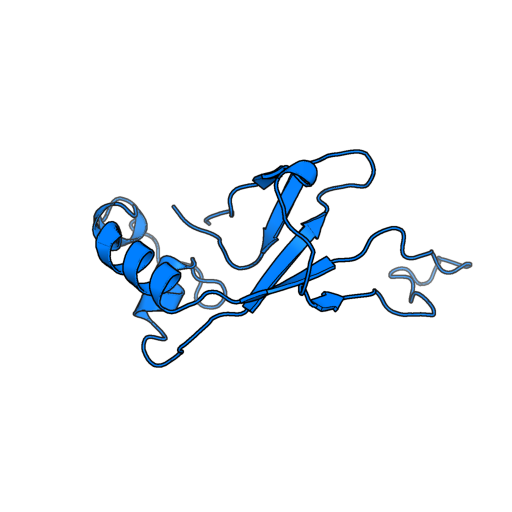M 766 C CA . LEU A 1 96 ? -5.898 3.114 0.129 1.00 94.88 96 LEU A CA 1
ATOM 767 C C . LEU A 1 96 ? -5.333 2.663 -1.213 1.00 94.88 96 LEU A C 1
ATOM 769 O O . LEU A 1 96 ? -6.044 2.719 -2.221 1.00 94.88 96 LEU A O 1
ATOM 773 N N . PHE A 1 97 ? -4.097 2.173 -1.204 1.00 97.56 97 PHE A N 1
ATOM 774 C CA . PHE A 1 97 ? -3.487 1.554 -2.375 1.00 97.56 97 PHE A CA 1
ATOM 775 C C . PHE A 1 97 ? -3.294 0.063 -2.119 1.00 97.56 97 PHE A C 1
ATOM 777 O O . PHE A 1 97 ? -2.863 -0.350 -1.042 1.00 97.56 97 PHE A O 1
ATOM 784 N N . ILE A 1 98 ? -3.651 -0.740 -3.112 1.00 98.12 98 ILE A N 1
ATOM 785 C CA . ILE A 1 98 ? -3.412 -2.176 -3.145 1.00 98.12 98 ILE A CA 1
ATOM 786 C C . ILE A 1 98 ? -2.223 -2.386 -4.075 1.00 98.12 98 ILE A C 1
ATOM 788 O O . ILE A 1 98 ? -2.337 -2.215 -5.292 1.00 98.12 98 ILE A O 1
ATOM 792 N N . GLU A 1 99 ? -1.083 -2.717 -3.485 1.00 98.31 99 GLU A N 1
ATOM 793 C CA . GLU A 1 99 ? 0.207 -2.775 -4.166 1.00 98.31 99 GLU A CA 1
ATOM 794 C C . GLU A 1 99 ? 0.698 -4.229 -4.215 1.00 98.31 99 GLU A C 1
ATOM 796 O O . GLU A 1 99 ? 0.710 -4.902 -3.183 1.00 98.31 99 GLU A O 1
ATOM 801 N N . PRO A 1 100 ? 1.087 -4.761 -5.383 1.00 98.00 100 PRO A N 1
ATOM 802 C CA . PRO A 1 100 ? 1.674 -6.093 -5.458 1.00 98.00 100 PRO A CA 1
ATOM 803 C C .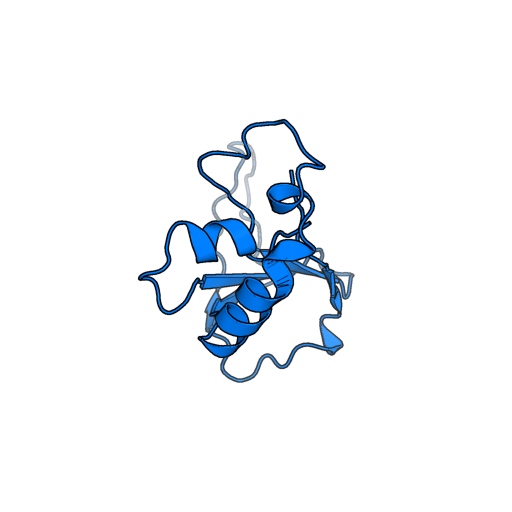 PRO A 1 100 ? 3.056 -6.110 -4.790 1.00 98.00 100 PRO A C 1
ATOM 805 O O . PRO A 1 100 ? 3.920 -5.310 -5.140 1.00 98.00 100 PRO A O 1
ATOM 808 N N . CYS A 1 101 ? 3.297 -7.050 -3.868 1.00 97.88 101 CYS A N 1
ATOM 809 C CA . CYS A 1 101 ? 4.606 -7.199 -3.212 1.00 97.88 101 CYS A CA 1
ATOM 810 C C . CYS A 1 101 ? 5.686 -7.775 -4.147 1.00 97.88 101 CYS A C 1
ATOM 812 O O . CYS A 1 101 ? 6.875 -7.699 -3.850 1.00 97.88 101 CYS A O 1
ATOM 814 N N . GLY A 1 102 ? 5.278 -8.374 -5.265 1.00 97.25 102 GLY A N 1
ATOM 815 C CA . GLY A 1 102 ? 6.157 -8.967 -6.263 1.00 97.25 102 GLY A CA 1
ATOM 816 C C . GLY A 1 102 ? 5.360 -9.540 -7.433 1.00 97.25 102 GLY A C 1
ATOM 817 O O . GLY A 1 102 ? 4.127 -9.563 -7.411 1.00 97.25 102 GLY A O 1
ATOM 818 N N . LEU A 1 103 ? 6.071 -9.983 -8.471 1.00 97.19 103 LEU A N 1
ATOM 819 C CA . LEU A 1 103 ? 5.454 -10.574 -9.665 1.00 97.19 103 LEU A CA 1
ATOM 820 C C . LEU A 1 103 ? 5.085 -12.044 -9.465 1.00 97.19 103 LEU A C 1
ATOM 822 O O . LEU A 1 103 ? 4.070 -12.488 -9.989 1.00 97.19 103 LEU A O 1
ATOM 826 N N . ASP A 1 104 ? 5.874 -12.756 -8.662 1.00 97.25 104 ASP A N 1
ATOM 827 C CA . ASP A 1 104 ? 5.757 -14.201 -8.457 1.00 97.25 104 ASP A CA 1
ATOM 828 C C . ASP A 1 104 ? 5.153 -14.541 -7.079 1.00 97.25 104 ASP A C 1
ATOM 830 O O . ASP A 1 104 ? 5.444 -15.580 -6.492 1.00 97.25 104 ASP A O 1
ATOM 834 N N . THR A 1 105 ? 4.338 -13.636 -6.522 1.00 97.56 105 THR A N 1
ATOM 835 C CA . THR A 1 105 ? 3.669 -13.815 -5.226 1.00 97.56 105 THR A CA 1
ATOM 836 C C . THR A 1 105 ? 2.213 -13.359 -5.262 1.00 97.56 105 THR A C 1
ATOM 838 O O . THR A 1 105 ? 1.834 -12.423 -5.974 1.00 97.56 105 THR A O 1
ATOM 841 N N . GLU A 1 106 ? 1.406 -14.016 -4.432 1.00 97.69 106 GLU A N 1
ATOM 842 C CA . GLU A 1 106 ? 0.026 -13.633 -4.144 1.00 97.69 106 GLU A CA 1
ATOM 843 C C . GLU A 1 106 ? -0.062 -12.495 -3.124 1.00 97.69 106 GLU A C 1
ATOM 845 O O . GLU A 1 106 ? -1.141 -11.952 -2.917 1.00 97.69 106 GLU A O 1
ATOM 850 N N . GLU A 1 107 ? 1.033 -12.120 -2.462 1.00 98.44 107 GLU A N 1
ATOM 851 C CA . GLU A 1 107 ? 0.984 -11.079 -1.442 1.00 98.44 107 GLU A CA 1
ATOM 852 C C . GLU A 1 107 ? 0.707 -9.694 -2.038 1.00 98.44 107 GLU A C 1
ATOM 854 O O . GLU A 1 107 ? 1.448 -9.181 -2.882 1.00 98.44 107 GLU A O 1
ATOM 859 N N . MET A 1 108 ? -0.345 -9.063 -1.521 1.00 98.38 108 MET A N 1
ATOM 860 C CA . MET A 1 108 ? -0.700 -7.676 -1.786 1.00 98.38 108 MET A CA 1
ATOM 861 C C . MET A 1 108 ? -0.574 -6.859 -0.498 1.00 98.38 108 MET A C 1
ATOM 863 O O . MET A 1 108 ? -1.061 -7.252 0.568 1.00 98.38 108 MET A O 1
ATOM 867 N N . TYR A 1 109 ? 0.059 -5.698 -0.602 1.00 97.75 109 TYR A N 1
ATOM 868 C CA . TYR A 1 109 ? 0.240 -4.737 0.474 1.00 97.75 109 TYR A CA 1
ATOM 869 C C . TYR A 1 109 ? -0.880 -3.692 0.451 1.00 97.75 109 TYR A C 1
ATOM 871 O O . TYR A 1 109 ? -1.140 -3.068 -0.577 1.00 97.75 109 TYR A O 1
ATOM 879 N N . LEU A 1 110 ? -1.545 -3.486 1.592 1.00 96.62 110 LEU A N 1
ATOM 880 C CA . LEU A 1 110 ? -2.629 -2.506 1.739 1.00 96.62 110 LEU A CA 1
ATOM 881 C C . LEU A 1 110 ? -2.089 -1.178 2.283 1.00 96.62 110 LEU A C 1
ATOM 883 O O . LEU A 1 110 ? -2.239 -0.846 3.466 1.00 96.62 110 LEU A O 1
ATOM 887 N N . GLN A 1 111 ? -1.424 -0.414 1.422 1.00 94.69 111 GLN A N 1
ATOM 888 C CA . GLN A 1 111 ? -0.844 0.873 1.780 1.00 94.69 111 GLN A CA 1
ATOM 889 C C . GLN A 1 111 ? -1.939 1.832 2.269 1.00 94.69 111 GLN A C 1
ATOM 891 O O . GLN A 1 111 ? -3.002 1.986 1.666 1.00 94.69 111 GLN A O 1
ATOM 896 N N . GLY A 1 112 ? -1.688 2.436 3.432 1.00 92.19 112 GLY A N 1
ATOM 897 C CA . GLY A 1 112 ? -2.653 3.279 4.135 1.00 92.19 112 GLY A CA 1
ATOM 898 C C . GLY A 1 112 ? -3.403 2.590 5.282 1.00 92.19 112 GLY A C 1
ATOM 899 O O . GLY A 1 112 ? -3.916 3.316 6.133 1.00 92.19 112 GLY A O 1
ATOM 900 N N . MET A 1 113 ? -3.382 1.249 5.374 1.00 94.31 113 MET A N 1
ATOM 901 C CA . MET A 1 113 ? -4.034 0.445 6.432 1.00 94.31 113 MET A CA 1
ATOM 902 C C . MET A 1 113 ? -3.093 -0.014 7.562 1.00 94.31 113 MET A C 1
ATOM 904 O O . MET A 1 113 ? -3.379 -0.998 8.242 1.00 94.31 113 MET A O 1
ATOM 908 N N . SER A 1 114 ? -1.953 0.648 7.779 1.00 91.56 114 SER A N 1
ATOM 909 C CA . SER A 1 114 ? -1.059 0.294 8.894 1.00 91.56 114 SER A CA 1
ATOM 910 C C . SER A 1 114 ? -1.803 0.356 10.228 1.00 91.56 114 SER A C 1
ATOM 912 O O . SER A 1 114 ? -2.441 1.369 10.500 1.00 91.56 114 SER A O 1
ATOM 914 N N . SER A 1 115 ? -1.685 -0.675 11.064 1.00 89.00 115 SER A N 1
ATOM 915 C CA . SER A 1 115 ? -2.333 -0.758 12.382 1.00 89.00 115 SER A CA 1
ATOM 916 C C . SER A 1 115 ? -1.433 -1.494 13.388 1.00 89.00 115 SER A C 1
ATOM 918 O O . SER A 1 115 ? -0.317 -1.887 13.024 1.00 89.00 115 SER A O 1
ATOM 920 N N . SER A 1 116 ? -1.875 -1.625 14.644 1.00 79.75 116 SER A N 1
ATOM 921 C CA . SER A 1 116 ? -1.168 -2.313 15.744 1.00 79.75 116 SER A CA 1
ATOM 922 C C . SER A 1 116 ? -2.075 -3.223 16.560 1.00 79.75 116 SER A C 1
ATOM 924 O O . SER A 1 116 ? -3.268 -2.876 16.711 1.00 79.75 116 SER A O 1
#

pLDDT: mean 90.34, std 11.27, range [55.81, 98.5]

Foldseek 3Di:
DFFADWDFLVVDDCPPWAKAFDDVVADDPDPPPPDTDDGPDIKTKDKDAPVNLVVLQVCVCVFCVNVVVDPDDPDPPQDALSVCCVVVVVDRIDMWMFADPDDPGRITGTPRHGTD

Secondary structure (DSSP, 8-state):
--BPPEEEGGG---TTPEEEPPPSSPPPSSTT--S-------EEEEE--HHHHHHHHHTGGG-TTTTTS--S---SSS--HHHHHHHTTT-S--EEEEEES-SS--EEEEET--B-

Sequence (116 aa):
TGTPARVLRSSINFDGLQVQHGDDPVVPFSYDTLQPGRNRAVCYVTWTNEETKRIILRNLHRSQLYTGGITGIGPRYCPSIETKMVRFKDKKRHPLFIEPCGLDTEEMYLQGMSSS